Protein AF-A0A930HTD8-F1 (afdb_monomer_lite)

pLDDT: mean 73.46, std 16.41, range [40.69, 95.06]

Sequence (93 aa):
MPKRRRRQPGRYQPKPAPDPDTYGLPPFSIFEGENGLWGVKDSTGRVIEPPEWHRAEQTEAEQREQGITLVQGFAVLSVYPDSWYAIPLPSWD

Foldseek 3Di:
DDDDDDPDPPDPDPDPDPDCPPQVFAFKDWDQDPVRAIFIDGPVRDTPGDRQWDWDDDDPVVVVVQWTWTDDPHKIWIGHGRDIDIDDDPPPD

Structure (mmCIF, N/CA/C/O backbone):
data_AF-A0A930HTD8-F1
#
_entry.id   AF-A0A930HTD8-F1
#
loop_
_atom_site.group_PDB
_atom_site.id
_atom_site.type_symbol
_atom_site.label_atom_id
_atom_site.label_alt_id
_atom_site.label_comp_id
_atom_site.label_asym_id
_atom_site.label_entity_id
_atom_site.label_seq_id
_atom_site.pdbx_PDB_ins_code
_atom_site.Cartn_x
_atom_site.Cartn_y
_atom_site.Cartn_z
_atom_site.occupancy
_atom_site.B_iso_or_equiv
_atom_site.auth_seq_id
_atom_site.auth_comp_id
_atom_site.auth_asym_id
_atom_site.auth_atom_id
_atom_site.pdbx_PDB_model_num
ATOM 1 N N . MET A 1 1 ? -10.302 48.502 -21.904 1.00 48.31 1 MET A N 1
ATOM 2 C CA .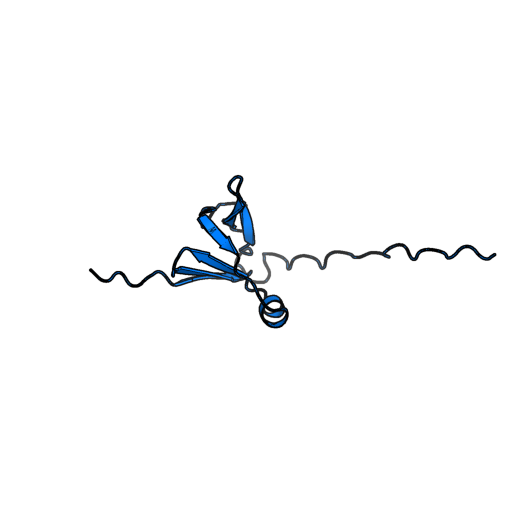 MET A 1 1 ? -9.853 47.499 -20.909 1.00 48.31 1 MET A CA 1
ATOM 3 C C . MET A 1 1 ? -9.255 46.293 -21.631 1.00 48.31 1 MET A C 1
ATOM 5 O O . MET A 1 1 ? -9.962 45.715 -22.452 1.00 48.31 1 MET A O 1
ATOM 9 N N . PRO A 1 2 ? -7.987 45.912 -21.395 1.00 49.16 2 PRO A N 1
ATOM 10 C CA . PRO A 1 2 ? -7.394 44.751 -22.052 1.00 49.16 2 PRO A CA 1
ATOM 11 C C . PRO A 1 2 ? -7.863 43.456 -21.371 1.00 49.16 2 PRO A C 1
ATOM 13 O O . PRO A 1 2 ? -7.737 43.288 -20.158 1.00 49.16 2 PRO A O 1
ATOM 16 N N . LYS A 1 3 ? -8.432 42.533 -22.154 1.00 52.72 3 LYS A N 1
ATOM 17 C CA . LYS A 1 3 ? -8.879 41.217 -21.679 1.00 52.72 3 LYS A CA 1
ATOM 18 C C . LYS A 1 3 ? -7.655 40.383 -21.275 1.00 52.72 3 LYS A C 1
ATOM 20 O O . LYS A 1 3 ? -6.807 40.084 -22.114 1.00 52.72 3 LYS A O 1
ATOM 25 N N . ARG A 1 4 ? -7.560 39.988 -19.998 1.00 60.59 4 ARG A N 1
ATOM 26 C CA . ARG A 1 4 ? -6.544 39.038 -19.509 1.00 60.59 4 ARG A CA 1
ATOM 27 C C . ARG A 1 4 ? -6.701 37.707 -20.254 1.00 60.59 4 ARG A C 1
ATOM 29 O O . ARG A 1 4 ? -7.683 36.995 -20.052 1.00 60.59 4 ARG A O 1
ATOM 36 N N . ARG A 1 5 ? -5.727 37.354 -21.096 1.00 57.19 5 ARG A N 1
ATOM 37 C CA . ARG A 1 5 ? -5.575 35.994 -21.634 1.00 57.19 5 ARG A CA 1
ATOM 38 C C . ARG A 1 5 ? -5.298 35.050 -20.460 1.00 57.19 5 ARG A C 1
ATOM 40 O O . ARG A 1 5 ? -4.219 35.104 -19.873 1.00 57.19 5 ARG A O 1
ATOM 47 N N . ARG A 1 6 ? -6.266 34.203 -20.098 1.00 63.75 6 ARG A N 1
ATOM 48 C CA . ARG A 1 6 ? -6.018 33.064 -19.203 1.00 63.75 6 ARG A CA 1
ATOM 49 C C . ARG A 1 6 ? -4.970 32.174 -19.876 1.00 63.75 6 ARG A C 1
ATOM 51 O O . ARG A 1 6 ? -5.172 31.765 -21.018 1.00 63.75 6 ARG A O 1
ATOM 58 N N . ARG A 1 7 ? -3.848 31.906 -19.200 1.00 52.28 7 ARG A N 1
ATOM 59 C CA . ARG A 1 7 ? -2.913 30.863 -19.636 1.00 52.28 7 ARG A CA 1
ATOM 60 C C . ARG A 1 7 ? -3.680 29.545 -19.549 1.00 52.28 7 ARG A C 1
ATOM 62 O O . ARG A 1 7 ? -4.073 29.149 -18.458 1.00 52.28 7 ARG A O 1
ATOM 69 N N . GLN A 1 8 ? -3.969 28.923 -20.689 1.00 60.75 8 GLN A N 1
ATOM 70 C CA . GLN A 1 8 ? -4.396 27.526 -20.690 1.00 60.75 8 GLN A CA 1
ATOM 71 C C . GLN A 1 8 ? -3.275 26.713 -20.022 1.00 60.75 8 GLN A C 1
ATOM 73 O O . GLN A 1 8 ? -2.110 27.058 -20.253 1.00 60.75 8 GLN A O 1
ATOM 78 N N . PRO A 1 9 ? -3.571 25.695 -19.192 1.00 49.47 9 PRO A N 1
ATOM 79 C CA . PRO A 1 9 ? -2.553 24.794 -18.668 1.00 49.47 9 PRO A CA 1
ATOM 80 C C . PRO A 1 9 ? -1.893 24.107 -19.863 1.00 49.47 9 PRO A C 1
ATOM 82 O O . PRO A 1 9 ? -2.427 23.173 -20.458 1.00 49.47 9 PRO A O 1
ATOM 85 N N . GLY A 1 10 ? -0.778 24.674 -20.310 1.00 46.84 10 GLY A N 1
ATOM 86 C CA . GLY A 1 10 ? -0.042 24.192 -21.457 1.00 46.84 10 GLY A CA 1
ATOM 87 C C . GLY A 1 10 ? 0.576 22.860 -21.088 1.00 46.84 10 GLY A C 1
ATOM 88 O O . GLY A 1 10 ? 1.564 22.836 -20.368 1.00 46.84 10 GLY A O 1
ATOM 89 N N . ARG A 1 11 ? -0.028 21.786 -21.602 1.00 52.94 11 ARG A N 1
ATOM 90 C CA . ARG A 1 11 ? 0.571 20.459 -21.780 1.00 52.94 11 ARG A CA 1
ATOM 91 C C . ARG A 1 11 ? 1.289 19.934 -20.536 1.00 52.94 11 ARG A C 1
ATOM 93 O O . ARG A 1 11 ? 2.497 19.723 -20.559 1.00 52.94 11 ARG A O 1
ATOM 100 N N . TYR A 1 12 ? 0.532 19.629 -19.484 1.00 43.09 12 TYR A N 1
ATOM 101 C CA . TYR A 1 12 ? 0.978 18.534 -18.632 1.00 43.09 12 TYR A CA 1
ATOM 102 C C . TYR A 1 12 ? 0.875 17.255 -19.468 1.00 43.09 12 TYR A C 1
ATOM 104 O O . TYR A 1 12 ? -0.220 16.760 -19.728 1.00 43.09 12 TYR A O 1
ATOM 112 N N . GLN A 1 13 ? 2.009 16.785 -19.979 1.00 54.19 13 GLN A N 1
ATOM 113 C CA . GLN A 1 13 ? 2.143 15.387 -20.354 1.00 54.19 13 GLN A CA 1
ATOM 114 C C . GLN A 1 13 ? 2.382 14.643 -19.041 1.00 54.19 13 GLN A C 1
ATOM 116 O O . GLN A 1 13 ? 3.345 14.986 -18.347 1.00 54.19 13 GLN A O 1
ATOM 121 N N . PRO A 1 14 ? 1.524 13.678 -18.664 1.00 52.84 14 PRO A N 1
ATOM 122 C CA . PRO A 1 14 ? 1.872 12.749 -17.603 1.00 52.84 14 PRO A CA 1
ATOM 123 C C . PRO A 1 14 ? 3.268 12.220 -17.904 1.00 52.84 14 PRO A C 1
ATOM 125 O O . PRO A 1 14 ? 3.539 11.814 -19.039 1.00 52.84 14 PRO A O 1
ATOM 128 N N . LYS A 1 15 ? 4.171 12.286 -16.922 1.00 49.53 15 LYS A N 1
ATOM 129 C CA . LYS A 1 15 ? 5.457 11.599 -17.036 1.00 49.53 15 LYS A CA 1
ATOM 130 C C . LYS A 1 15 ? 5.122 10.151 -17.425 1.00 49.53 15 LYS A C 1
ATOM 132 O O . LYS A 1 15 ? 4.263 9.579 -16.74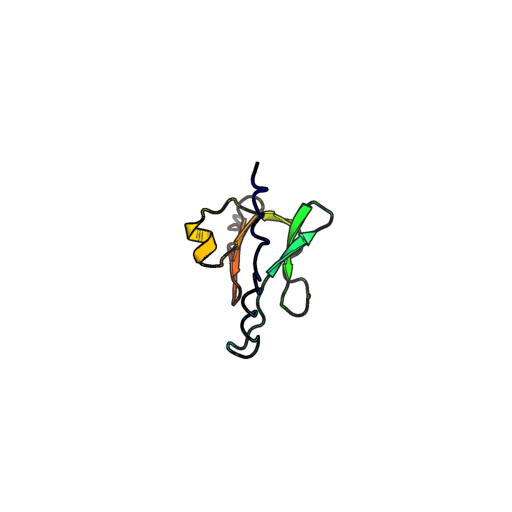8 1.00 49.53 15 LYS A O 1
ATOM 137 N N . PRO A 1 16 ? 5.692 9.597 -18.514 1.00 53.12 16 PRO A N 1
ATOM 138 C CA . PRO A 1 16 ? 5.431 8.214 -18.880 1.00 53.12 16 PRO A CA 1
ATOM 139 C C . PRO A 1 16 ? 5.646 7.360 -17.639 1.00 53.12 16 PRO A C 1
ATOM 141 O O . PRO A 1 16 ? 6.647 7.550 -16.936 1.00 53.12 16 PRO A O 1
ATOM 144 N N . ALA A 1 17 ? 4.681 6.494 -17.331 1.00 54.09 17 ALA A N 1
ATOM 145 C CA . ALA A 1 17 ? 4.916 5.465 -16.336 1.00 54.09 17 ALA A CA 1
ATOM 146 C C . ALA A 1 17 ? 6.226 4.756 -16.728 1.00 54.09 17 ALA A C 1
ATOM 148 O O . ALA A 1 17 ? 6.432 4.531 -17.925 1.00 54.09 17 ALA A O 1
ATOM 149 N N . PRO A 1 18 ? 7.141 4.494 -15.779 1.00 49.66 18 PRO A N 1
ATOM 150 C CA . PRO A 1 18 ? 8.332 3.721 -16.088 1.00 49.66 18 PRO A CA 1
ATOM 151 C C . PRO A 1 18 ? 7.909 2.422 -16.779 1.00 49.66 18 PRO A C 1
ATOM 153 O O . PRO A 1 18 ? 6.941 1.795 -16.344 1.00 49.66 18 PRO A O 1
ATOM 156 N N . ASP A 1 19 ? 8.598 2.055 -17.863 1.00 47.31 19 ASP A N 1
ATOM 157 C CA . ASP A 1 19 ? 8.312 0.811 -18.574 1.00 47.31 19 ASP A CA 1
ATOM 158 C C . ASP A 1 19 ? 8.363 -0.358 -17.576 1.00 47.31 19 ASP A C 1
ATOM 160 O O . ASP A 1 19 ? 9.372 -0.493 -16.867 1.00 47.31 19 ASP A O 1
ATOM 164 N N . PRO A 1 20 ? 7.314 -1.204 -17.511 1.00 52.94 20 PRO A N 1
ATOM 165 C CA . PRO A 1 20 ? 7.212 -2.288 -16.529 1.00 52.94 20 PRO A CA 1
ATOM 166 C C . PRO A 1 20 ? 8.378 -3.285 -16.622 1.00 52.94 20 PRO A C 1
ATOM 168 O O . PRO A 1 20 ? 8.705 -3.959 -15.647 1.00 52.94 20 PRO A O 1
ATOM 171 N N . ASP A 1 21 ? 9.062 -3.313 -17.765 1.00 49.56 21 ASP A N 1
ATOM 172 C CA . ASP A 1 21 ? 10.173 -4.214 -18.055 1.00 49.56 21 ASP A CA 1
ATOM 173 C C . ASP A 1 21 ? 11.542 -3.707 -17.559 1.00 49.56 21 ASP A C 1
ATOM 175 O O . ASP A 1 21 ? 12.514 -4.459 -17.589 1.00 49.56 21 ASP A O 1
ATOM 179 N N . THR A 1 22 ? 11.659 -2.464 -17.065 1.00 51.41 22 THR A N 1
ATOM 180 C CA . THR A 1 22 ? 12.968 -1.909 -16.640 1.00 51.41 22 THR A CA 1
ATOM 181 C C . THR A 1 22 ? 13.440 -2.462 -15.284 1.00 51.41 22 THR A C 1
ATOM 183 O O . THR A 1 22 ? 14.641 -2.485 -15.023 1.00 51.41 22 THR A O 1
ATOM 186 N N . TYR A 1 23 ? 12.524 -2.957 -14.438 1.00 48.50 23 TYR A N 1
ATOM 187 C CA . TYR A 1 23 ? 12.850 -3.528 -13.116 1.00 48.50 23 TYR A CA 1
ATOM 188 C C . TYR A 1 23 ? 12.135 -4.853 -12.795 1.00 48.50 23 TYR A C 1
ATOM 190 O O . TYR A 1 23 ? 12.261 -5.366 -11.687 1.00 48.50 23 TYR A O 1
ATOM 198 N N . GLY A 1 24 ? 11.429 -5.449 -13.761 1.00 40.69 24 GLY A N 1
ATOM 199 C CA . GLY A 1 24 ? 10.962 -6.838 -13.684 1.00 40.69 24 GLY A CA 1
ATOM 200 C C . GLY A 1 24 ? 9.846 -7.141 -12.677 1.00 40.69 24 GLY A C 1
ATOM 201 O O . GLY A 1 24 ? 9.433 -8.296 -12.598 1.00 40.69 24 GLY A O 1
ATOM 202 N N . LEU A 1 25 ? 9.319 -6.151 -11.949 1.00 49.72 25 LEU A N 1
ATOM 203 C CA . LEU A 1 25 ? 8.088 -6.296 -11.176 1.00 49.72 25 LEU A CA 1
ATOM 204 C C . LEU A 1 25 ? 7.090 -5.192 -11.561 1.00 49.72 25 LEU A C 1
ATOM 206 O O . LEU A 1 25 ? 7.410 -4.006 -11.459 1.00 49.72 25 LEU A O 1
ATOM 210 N N . PRO A 1 26 ? 5.893 -5.563 -12.043 1.00 55.12 26 PRO A N 1
ATOM 211 C CA . PRO A 1 26 ? 4.861 -4.600 -12.385 1.00 55.12 26 PRO A CA 1
ATOM 212 C C . PRO A 1 26 ? 4.409 -3.795 -11.162 1.00 55.12 26 PRO A C 1
ATOM 214 O O . PRO A 1 26 ? 4.243 -4.395 -10.100 1.00 55.12 26 PRO A O 1
ATOM 217 N N . PRO A 1 27 ? 4.152 -2.476 -11.286 1.00 72.19 27 PRO A N 1
ATOM 218 C CA . PRO A 1 27 ? 4.023 -1.667 -10.096 1.00 72.19 27 PRO A CA 1
ATOM 219 C C . PRO A 1 27 ? 2.756 -1.976 -9.296 1.00 72.19 27 PRO A C 1
ATOM 221 O O . PRO A 1 27 ? 1.667 -2.065 -9.874 1.00 72.19 27 PRO A O 1
ATOM 224 N N . PHE A 1 28 ? 2.879 -2.094 -7.974 1.00 80.75 28 PHE A N 1
ATOM 225 C CA . PHE A 1 28 ? 1.718 -2.152 -7.092 1.00 80.75 28 PHE A CA 1
ATOM 226 C C . PHE A 1 28 ? 1.048 -0.780 -7.029 1.00 80.75 28 PHE A C 1
ATOM 228 O O . PHE A 1 28 ? 1.695 0.269 -7.028 1.00 80.75 28 PHE A O 1
ATOM 235 N N . SER A 1 29 ? -0.279 -0.783 -7.001 1.00 85.31 29 SER A N 1
ATOM 236 C CA . SER A 1 29 ? -1.073 0.438 -6.887 1.00 85.31 29 SER A CA 1
ATOM 237 C C . SER A 1 29 ? -2.260 0.217 -5.968 1.00 85.31 29 SER A C 1
ATOM 239 O O . SER A 1 29 ? -2.786 -0.893 -5.867 1.00 85.31 29 SER A O 1
ATOM 241 N N . ILE A 1 30 ? -2.696 1.285 -5.304 1.00 88.81 30 ILE A N 1
ATOM 242 C CA . ILE A 1 30 ? -3.901 1.246 -4.481 1.00 88.81 30 ILE A CA 1
ATOM 243 C C . ILE A 1 30 ? -5.143 1.565 -5.316 1.00 88.81 30 ILE A C 1
ATOM 245 O O . ILE A 1 30 ? -5.075 2.295 -6.310 1.00 88.81 30 ILE A O 1
ATOM 249 N N . PHE A 1 31 ? -6.289 1.038 -4.906 1.00 90.44 31 PHE A N 1
ATOM 250 C CA . PHE A 1 31 ? -7.591 1.379 -5.475 1.00 90.44 31 PHE A CA 1
ATOM 251 C C . PHE A 1 31 ? -8.624 1.543 -4.362 1.00 90.44 31 PHE A C 1
ATOM 253 O O . PHE A 1 31 ? -8.526 0.884 -3.331 1.00 90.44 31 PHE A O 1
ATOM 260 N N . GLU A 1 32 ? -9.602 2.416 -4.581 1.00 95.06 32 GLU A N 1
ATOM 261 C CA . GLU A 1 32 ? -10.739 2.597 -3.681 1.00 95.06 32 GLU A CA 1
ATOM 262 C C . GLU A 1 32 ? -11.876 1.660 -4.112 1.00 95.06 32 GLU A C 1
ATOM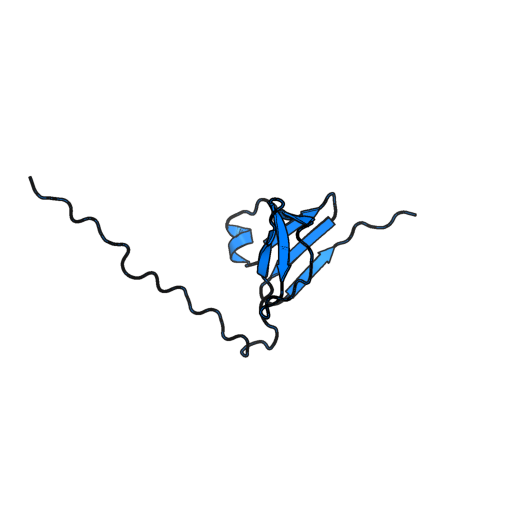 264 O O . GLU A 1 32 ? -12.230 1.603 -5.294 1.00 95.06 32 GLU A O 1
ATOM 269 N N . GLY A 1 33 ? -12.403 0.881 -3.170 1.00 91.31 33 GLY A N 1
ATOM 270 C CA . GLY A 1 33 ? -13.563 0.019 -3.369 1.00 91.31 33 GLY A CA 1
ATOM 271 C C . GLY A 1 33 ? -14.885 0.778 -3.235 1.00 91.31 33 GLY A C 1
ATOM 272 O O . GLY A 1 33 ? -14.934 1.916 -2.779 1.00 91.31 33 GLY A O 1
ATOM 273 N N . GLU A 1 34 ? -15.997 0.118 -3.571 1.00 93.31 34 GLU A N 1
ATOM 274 C CA . GLU A 1 34 ? -17.350 0.696 -3.443 1.00 93.31 34 GLU A CA 1
ATOM 275 C C . GLU A 1 34 ? -17.729 1.051 -1.992 1.00 93.31 34 GLU A C 1
ATOM 277 O O . GLU A 1 34 ? -18.641 1.839 -1.753 1.00 93.31 34 GLU A O 1
ATOM 282 N N . ASN A 1 35 ? -17.013 0.486 -1.018 1.00 86.50 35 ASN A N 1
ATOM 283 C CA . ASN A 1 35 ? -17.155 0.759 0.410 1.00 86.50 35 ASN A CA 1
ATOM 284 C C . ASN A 1 35 ? -16.345 1.981 0.896 1.00 86.50 35 ASN A C 1
ATOM 286 O O . ASN A 1 35 ? -16.385 2.280 2.089 1.00 86.50 35 ASN A O 1
ATOM 290 N N . GLY A 1 36 ? -15.605 2.667 0.015 1.00 90.62 36 GLY A N 1
ATOM 291 C CA . GLY A 1 36 ? -14.736 3.799 0.370 1.00 90.62 36 GLY A CA 1
ATOM 292 C C . GLY A 1 36 ? -13.439 3.403 1.091 1.00 90.62 36 GLY A C 1
ATOM 293 O O . GLY A 1 36 ? -12.732 4.264 1.618 1.00 90.62 36 GLY A O 1
ATOM 294 N N . LEU A 1 37 ? -13.130 2.104 1.149 1.00 93.38 37 LEU A N 1
ATOM 295 C CA . LEU A 1 37 ? -11.878 1.575 1.688 1.00 93.38 37 LEU A CA 1
ATOM 296 C C . LEU A 1 37 ? -10.899 1.251 0.558 1.00 93.38 37 LEU A C 1
ATOM 298 O O . LEU A 1 37 ? -11.274 1.123 -0.607 1.00 93.38 37 LEU A O 1
ATOM 302 N N . TRP A 1 38 ? -9.628 1.115 0.911 1.00 93.38 38 TRP A N 1
ATOM 303 C CA . TRP A 1 38 ? -8.522 0.963 -0.024 1.00 93.38 38 TRP A CA 1
ATOM 304 C C . TRP A 1 38 ? -7.985 -0.461 -0.029 1.00 93.38 38 TRP A C 1
ATOM 306 O O . TRP A 1 38 ? -7.851 -1.083 1.023 1.00 93.38 38 TRP A O 1
ATOM 316 N N . GLY A 1 39 ? -7.680 -0.962 -1.223 1.00 91.25 39 GLY A N 1
ATOM 317 C CA . GLY A 1 39 ? -7.009 -2.241 -1.454 1.00 91.25 39 GLY A CA 1
ATOM 318 C C . GLY A 1 39 ? -5.788 -2.071 -2.355 1.00 91.25 39 GLY A C 1
ATOM 319 O O . GLY A 1 39 ? -5.538 -0.980 -2.874 1.00 91.25 39 GLY A O 1
ATOM 320 N N . VAL A 1 40 ? -5.041 -3.154 -2.567 1.00 90.31 40 VAL A N 1
ATOM 321 C CA . VAL A 1 40 ? -3.837 -3.184 -3.415 1.00 90.31 40 VAL A CA 1
ATOM 322 C C . VAL A 1 40 ? -4.061 -4.102 -4.602 1.00 90.31 40 VAL A C 1
ATOM 324 O O . VAL A 1 40 ? -4.588 -5.207 -4.461 1.00 90.31 40 VAL A O 1
ATOM 327 N N . LYS A 1 41 ? -3.624 -3.665 -5.779 1.00 88.38 41 LYS A N 1
ATOM 328 C CA . LYS A 1 41 ? -3.587 -4.475 -6.997 1.00 88.38 41 LYS A CA 1
ATOM 329 C C . LYS A 1 41 ? -2.212 -4.419 -7.650 1.00 88.38 41 LYS A C 1
ATOM 331 O O . LYS A 1 41 ? -1.500 -3.421 -7.521 1.00 88.38 41 LYS A O 1
ATOM 336 N N . ASP A 1 42 ? -1.865 -5.477 -8.369 1.00 85.94 42 ASP A N 1
ATOM 337 C CA . ASP A 1 42 ? -0.707 -5.468 -9.265 1.00 85.94 42 ASP A CA 1
ATOM 338 C C . ASP A 1 42 ? -1.030 -4.742 -10.589 1.00 85.94 42 ASP A C 1
ATOM 340 O O . ASP A 1 42 ? -2.167 -4.309 -10.825 1.00 85.94 42 ASP A O 1
ATOM 344 N N . SER A 1 43 ? -0.044 -4.602 -11.484 1.00 80.38 43 SER A N 1
ATOM 345 C CA . SER A 1 43 ? -0.275 -3.910 -12.765 1.00 80.38 43 SER A CA 1
ATOM 346 C C . SER A 1 43 ? -1.228 -4.639 -13.712 1.00 80.38 43 SER A C 1
ATOM 348 O O . SER A 1 43 ? -1.756 -4.014 -14.632 1.00 80.38 43 SER A O 1
ATOM 350 N N . THR A 1 44 ? -1.457 -5.942 -13.514 1.00 82.50 44 THR A N 1
ATOM 351 C CA . THR A 1 44 ? -2.411 -6.716 -14.321 1.00 82.50 44 THR A CA 1
ATOM 352 C C . THR A 1 44 ? -3.854 -6.424 -13.910 1.00 82.50 44 THR A C 1
ATOM 354 O O . THR A 1 44 ? -4.793 -6.812 -14.604 1.00 82.50 44 THR A O 1
ATOM 357 N N . GLY A 1 45 ? -4.038 -5.708 -12.796 1.00 83.19 45 GLY A N 1
ATOM 358 C CA . GLY A 1 45 ? -5.335 -5.410 -12.206 1.00 83.19 45 GLY A CA 1
ATOM 359 C C . GLY A 1 45 ? -5.822 -6.493 -11.248 1.00 83.19 45 GLY A C 1
ATOM 360 O O . GLY A 1 45 ? -6.947 -6.390 -10.756 1.00 83.19 45 GLY A O 1
ATOM 361 N N . ARG A 1 46 ? -5.002 -7.510 -10.952 1.00 86.75 46 ARG A N 1
ATOM 362 C CA . ARG A 1 46 ? -5.333 -8.524 -9.952 1.00 86.75 46 ARG A CA 1
ATOM 363 C C . ARG A 1 46 ? -5.255 -7.906 -8.561 1.00 86.75 46 ARG A C 1
ATOM 365 O O . ARG A 1 46 ? -4.253 -7.298 -8.198 1.00 86.75 46 ARG A O 1
ATOM 372 N N . VAL A 1 47 ? -6.306 -8.114 -7.774 1.00 88.75 47 VAL A N 1
ATOM 373 C CA . VAL A 1 47 ? -6.349 -7.718 -6.363 1.00 88.75 47 VAL A CA 1
ATOM 374 C C . VAL A 1 47 ? -5.410 -8.618 -5.557 1.00 88.75 47 VAL A C 1
ATOM 376 O O . VAL A 1 47 ? -5.518 -9.845 -5.614 1.00 88.75 47 VAL A O 1
ATOM 379 N N . ILE A 1 48 ? -4.484 -7.987 -4.840 1.00 89.44 48 ILE A N 1
ATOM 380 C CA . ILE A 1 48 ? -3.539 -8.618 -3.913 1.00 89.44 48 ILE A CA 1
ATOM 381 C C . ILE A 1 48 ? -4.051 -8.467 -2.481 1.00 89.44 48 ILE A C 1
ATOM 383 O O . ILE A 1 48 ? -4.099 -9.451 -1.756 1.00 89.44 48 ILE A O 1
ATOM 387 N N . GLU A 1 49 ? -4.517 -7.265 -2.130 1.00 88.31 49 GLU A N 1
ATOM 388 C CA . GLU A 1 49 ? -5.166 -6.969 -0.850 1.00 88.31 49 GLU A CA 1
ATOM 389 C C . GLU A 1 49 ? -6.563 -6.383 -1.109 1.00 88.31 49 GLU A C 1
ATOM 391 O O . GLU A 1 49 ? -6.685 -5.453 -1.920 1.00 88.31 49 GLU A O 1
ATOM 396 N N . PRO A 1 50 ? -7.624 -6.903 -0.467 1.00 92.94 50 PRO A N 1
ATOM 397 C CA . PRO A 1 50 ? -8.987 -6.411 -0.651 1.00 92.94 50 PRO A CA 1
ATOM 398 C C . PRO A 1 50 ? -9.162 -4.982 -0.102 1.00 92.94 50 PRO A C 1
ATOM 400 O O . PRO A 1 50 ? -8.339 -4.515 0.689 1.00 92.94 50 PRO A O 1
ATOM 403 N N . PRO A 1 51 ? -10.230 -4.261 -0.506 1.00 92.62 51 PRO A N 1
ATOM 404 C CA . PRO A 1 51 ? -10.512 -2.916 -0.020 1.00 92.62 51 PRO A CA 1
ATOM 405 C C . PRO A 1 51 ? -11.037 -2.938 1.422 1.00 92.62 51 PRO A C 1
ATOM 407 O O . PRO A 1 51 ? -12.231 -2.787 1.671 1.00 92.62 51 PRO A O 1
ATOM 410 N N . GLU A 1 52 ? -10.131 -3.153 2.370 1.00 93.75 52 GLU A N 1
ATOM 411 C CA . GLU A 1 52 ? -10.4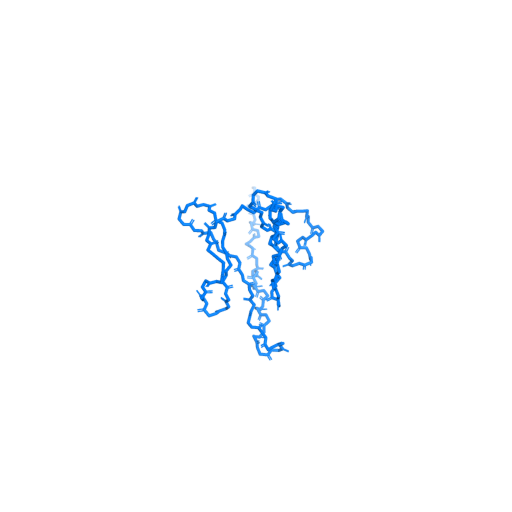09 -3.256 3.811 1.00 93.75 52 GLU A CA 1
ATOM 412 C C . GLU A 1 52 ? -9.599 -2.251 4.643 1.00 93.75 52 GLU A C 1
ATOM 414 O O . GLU A 1 52 ? -9.741 -2.184 5.865 1.00 93.75 52 GLU A O 1
ATOM 419 N N . TRP A 1 53 ? -8.775 -1.434 3.983 1.00 92.06 53 TRP A N 1
ATOM 420 C CA . TRP A 1 53 ? -7.831 -0.543 4.639 1.00 92.06 53 TRP A CA 1
ATOM 421 C C . TRP A 1 53 ? -8.252 0.924 4.549 1.00 92.06 53 TRP A C 1
ATOM 423 O O . TRP A 1 53 ? -8.828 1.381 3.560 1.00 92.06 53 TRP A O 1
ATOM 433 N N . HIS A 1 54 ? -7.897 1.710 5.558 1.00 94.12 54 HIS A N 1
ATOM 434 C CA . HIS A 1 54 ? -7.965 3.166 5.494 1.00 94.12 54 HIS A CA 1
ATOM 435 C C . HIS A 1 54 ? -6.652 3.734 4.968 1.00 94.12 54 HIS A C 1
ATOM 437 O O . HIS A 1 54 ? -5.578 3.240 5.294 1.00 94.12 54 HIS A O 1
ATOM 443 N N . ARG A 1 55 ? -6.713 4.812 4.187 1.00 90.75 55 ARG A N 1
ATOM 444 C CA . ARG A 1 55 ? -5.508 5.534 3.775 1.00 90.75 55 ARG A CA 1
ATOM 445 C C . ARG A 1 55 ? -5.046 6.457 4.900 1.00 90.75 55 ARG A C 1
ATOM 447 O O . ARG A 1 55 ? -5.831 7.278 5.370 1.00 90.75 55 ARG A O 1
ATOM 454 N N . ALA A 1 56 ? -3.787 6.335 5.312 1.00 88.75 56 ALA A N 1
ATOM 455 C CA . ALA A 1 56 ? -3.204 7.246 6.28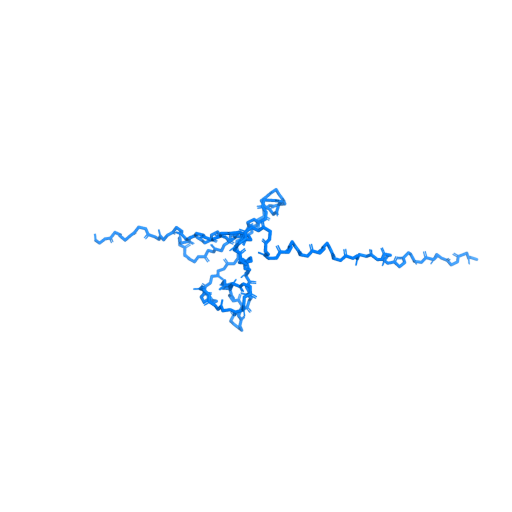8 1.00 88.75 56 ALA A CA 1
ATOM 456 C C . ALA A 1 56 ? -2.935 8.621 5.660 1.00 88.75 56 ALA A C 1
ATOM 458 O O . ALA A 1 56 ? -2.631 8.734 4.468 1.00 88.75 56 ALA A O 1
ATOM 459 N N . GLU A 1 57 ? -3.018 9.673 6.473 1.00 85.81 57 GLU A N 1
ATOM 460 C CA . GLU A 1 57 ? -2.488 10.976 6.082 1.00 85.81 57 GLU A CA 1
ATOM 461 C C . GLU A 1 57 ? -0.964 10.880 5.962 1.00 85.81 57 GLU A C 1
ATOM 463 O O . GLU A 1 57 ? -0.296 10.343 6.842 1.00 85.81 57 GLU A O 1
ATOM 468 N N . GLN A 1 58 ? -0.423 11.388 4.856 1.00 76.12 58 GLN A N 1
ATOM 469 C CA . GLN A 1 58 ? 1.011 11.395 4.586 1.00 76.12 58 GLN A CA 1
ATOM 470 C C . GLN A 1 58 ? 1.460 12.814 4.273 1.00 76.12 58 GLN A C 1
ATOM 472 O O . GLN A 1 58 ? 0.835 13.526 3.476 1.00 76.12 58 GLN A O 1
ATOM 477 N N . THR A 1 59 ? 2.576 13.206 4.867 1.00 78.38 59 THR A N 1
ATOM 478 C CA . THR A 1 59 ? 3.266 14.461 4.585 1.00 78.38 59 THR A CA 1
ATOM 479 C C . THR A 1 59 ? 3.758 14.505 3.135 1.00 78.38 59 THR A C 1
ATOM 481 O O . THR A 1 59 ? 3.966 13.483 2.482 1.00 78.38 59 THR A O 1
ATOM 484 N N . GLU A 1 60 ? 4.005 15.708 2.611 1.00 70.94 60 GLU A N 1
ATOM 485 C CA . GLU A 1 60 ? 4.594 15.865 1.273 1.00 70.94 60 GLU A CA 1
ATOM 486 C C . GLU A 1 60 ? 5.976 15.201 1.147 1.00 70.94 60 GLU A C 1
ATOM 488 O O . GLU A 1 60 ? 6.366 14.804 0.051 1.00 70.94 60 GLU A O 1
ATOM 493 N N . ALA A 1 61 ? 6.725 15.090 2.251 1.00 68.38 61 ALA A N 1
ATOM 494 C CA . ALA A 1 61 ? 8.018 14.413 2.277 1.00 68.38 61 ALA A CA 1
ATOM 495 C C . ALA A 1 61 ? 7.858 12.902 2.047 1.00 68.38 61 ALA A C 1
ATOM 497 O O . ALA A 1 61 ? 8.531 12.353 1.181 1.00 68.38 61 ALA A O 1
ATOM 498 N N . GLU A 1 62 ? 6.905 12.265 2.728 1.00 67.12 62 GLU A N 1
ATOM 499 C CA . GLU A 1 62 ? 6.599 10.834 2.569 1.00 67.12 62 GLU A CA 1
ATOM 500 C C . GLU A 1 62 ? 6.047 10.525 1.170 1.00 67.12 62 GLU A C 1
ATOM 502 O O . GLU A 1 62 ? 6.420 9.532 0.552 1.00 67.12 62 GLU A O 1
ATOM 507 N N . GLN A 1 63 ? 5.237 11.424 0.599 1.00 66.50 63 GLN A N 1
ATOM 508 C CA . GLN A 1 63 ? 4.738 11.270 -0.774 1.00 66.50 63 GLN A CA 1
ATOM 509 C C . GLN A 1 63 ? 5.859 11.298 -1.829 1.00 66.50 63 GLN A C 1
ATOM 511 O O . GLN A 1 63 ? 5.722 10.684 -2.891 1.00 66.50 63 GLN A O 1
ATOM 516 N N . ARG A 1 64 ? 6.982 11.988 -1.568 1.00 65.44 64 ARG A N 1
ATOM 517 C CA . ARG A 1 64 ? 8.147 11.994 -2.478 1.00 65.44 64 ARG A CA 1
ATOM 518 C C . ARG A 1 64 ? 8.879 10.658 -2.509 1.00 65.44 64 ARG A C 1
ATOM 520 O O . ARG A 1 64 ? 9.511 10.360 -3.521 1.00 65.44 64 ARG A O 1
ATOM 527 N N . GLU A 1 65 ? 8.761 9.863 -1.451 1.00 68.25 65 GLU A N 1
ATOM 528 C CA . GLU A 1 65 ? 9.318 8.509 -1.373 1.00 68.25 65 GLU A CA 1
ATOM 529 C C . GLU A 1 65 ? 8.448 7.472 -2.106 1.00 68.25 65 GLU A C 1
ATOM 531 O O . GLU A 1 65 ? 8.784 6.294 -2.130 1.00 68.25 65 GLU A O 1
ATOM 536 N N . GLN A 1 66 ? 7.360 7.909 -2.760 1.00 69.12 66 GLN A N 1
ATOM 537 C CA . GLN A 1 66 ? 6.445 7.101 -3.583 1.00 69.12 66 GLN A CA 1
ATOM 538 C C . GLN A 1 66 ? 5.707 5.978 -2.835 1.00 69.12 66 GLN A C 1
ATOM 540 O O . GLN A 1 66 ? 4.918 5.265 -3.452 1.00 69.12 66 GLN A O 1
ATOM 545 N N . GLY A 1 67 ? 5.915 5.840 -1.526 1.00 77.12 67 GLY A N 1
ATOM 546 C CA . GLY A 1 67 ? 5.190 4.904 -0.677 1.00 77.12 67 GLY A CA 1
ATOM 547 C C . GLY A 1 67 ? 3.833 5.458 -0.251 1.00 77.12 67 GLY A C 1
ATOM 548 O O . GLY A 1 67 ? 3.725 6.626 0.126 1.00 77.12 67 GLY A O 1
ATOM 549 N N . ILE A 1 68 ? 2.798 4.621 -0.269 1.00 86.12 68 ILE A N 1
ATOM 550 C CA . ILE A 1 68 ? 1.483 4.919 0.304 1.00 86.12 68 ILE A CA 1
ATOM 551 C C . ILE A 1 68 ? 1.241 4.018 1.508 1.00 86.12 68 ILE A C 1
ATOM 553 O O . ILE A 1 68 ? 1.357 2.799 1.406 1.00 86.12 68 ILE A O 1
ATOM 557 N N . THR A 1 69 ? 0.866 4.624 2.631 1.00 89.31 69 THR A N 1
ATOM 558 C CA . THR A 1 69 ? 0.557 3.902 3.866 1.00 89.31 69 THR A CA 1
ATOM 559 C C . THR A 1 69 ? -0.946 3.698 4.007 1.00 89.31 69 THR A C 1
ATOM 561 O O . THR A 1 69 ? -1.727 4.657 4.017 1.00 89.31 69 THR A O 1
ATOM 564 N N . LEU A 1 70 ? -1.343 2.439 4.155 1.00 91.25 70 LEU A N 1
ATOM 565 C CA . LEU A 1 70 ? -2.690 2.013 4.500 1.00 91.25 70 LEU A CA 1
ATOM 566 C C . LEU A 1 70 ? -2.702 1.420 5.916 1.00 91.25 70 LEU A C 1
ATOM 568 O O . LEU A 1 70 ? -1.713 0.842 6.367 1.00 91.25 70 LEU A O 1
ATOM 572 N N . VAL A 1 71 ? -3.810 1.584 6.634 1.00 91.75 71 VAL A N 1
ATOM 573 C CA . VAL A 1 71 ? -3.956 1.172 8.034 1.00 91.75 71 VAL A CA 1
ATOM 574 C C . VAL A 1 71 ? -5.293 0.482 8.281 1.00 91.75 71 VAL A C 1
ATOM 576 O O . VAL A 1 71 ? -6.326 0.888 7.749 1.00 91.75 71 VAL A O 1
ATOM 579 N N . GLN A 1 72 ? -5.279 -0.548 9.122 1.00 90.88 72 GLN A N 1
ATOM 580 C CA . GLN A 1 72 ? -6.476 -1.253 9.580 1.00 90.88 72 GLN A CA 1
ATOM 581 C C . GLN A 1 72 ? -6.280 -1.632 11.053 1.00 90.88 72 GLN A C 1
ATOM 583 O O . GLN A 1 72 ? -5.493 -2.517 11.390 1.00 90.88 72 GLN A O 1
ATOM 588 N N . GLY A 1 73 ? -6.950 -0.922 11.964 1.00 87.56 73 GLY A N 1
ATOM 589 C CA . GLY A 1 73 ? -6.673 -1.045 13.398 1.00 87.56 73 GLY A CA 1
ATOM 590 C C . GLY A 1 73 ? -5.220 -0.668 13.714 1.00 87.56 73 GLY A C 1
ATOM 591 O O . GLY A 1 73 ? -4.841 0.490 13.572 1.00 87.56 73 GLY A O 1
ATOM 592 N N . PHE A 1 74 ? -4.414 -1.650 14.121 1.00 85.44 74 PHE A N 1
ATOM 593 C CA . PHE A 1 74 ? -2.975 -1.494 14.378 1.00 85.44 74 PHE A CA 1
ATOM 594 C C . PHE A 1 74 ? -2.087 -2.087 13.269 1.00 85.44 74 PHE A C 1
ATOM 596 O O . PHE A 1 74 ? -0.864 -2.035 13.381 1.00 85.44 74 PHE A O 1
ATOM 603 N N . ALA A 1 75 ? -2.678 -2.684 12.230 1.00 86.19 75 ALA A N 1
ATOM 604 C CA . ALA A 1 75 ? -1.934 -3.191 11.085 1.00 86.19 75 ALA A CA 1
ATOM 605 C C . ALA A 1 75 ? -1.561 -2.039 10.146 1.00 86.19 75 ALA A C 1
ATOM 607 O O . ALA A 1 75 ? -2.362 -1.125 9.920 1.00 86.19 75 ALA A O 1
ATOM 608 N N . VAL A 1 76 ? -0.356 -2.115 9.582 1.00 87.81 76 VAL A N 1
ATOM 609 C CA . VAL A 1 76 ? 0.169 -1.133 8.628 1.00 87.81 76 VAL A CA 1
ATOM 610 C C . VAL A 1 76 ? 0.571 -1.850 7.348 1.00 87.81 76 VAL A C 1
ATOM 612 O O . VAL A 1 76 ? 1.303 -2.838 7.394 1.00 87.81 76 VAL A O 1
ATOM 615 N N . LEU A 1 77 ? 0.112 -1.330 6.215 1.00 87.12 77 LEU A N 1
ATOM 616 C CA . LEU A 1 77 ? 0.437 -1.805 4.878 1.00 87.12 77 LEU A CA 1
ATOM 617 C C . LEU A 1 77 ? 1.104 -0.671 4.100 1.00 87.12 77 LEU A C 1
ATOM 619 O O . LEU A 1 77 ? 0.466 0.331 3.775 1.00 87.12 77 LEU A O 1
ATOM 623 N N . SER A 1 78 ? 2.391 -0.832 3.807 1.00 86.75 78 SER A N 1
ATOM 624 C CA . SER A 1 78 ? 3.148 0.109 2.985 1.00 86.75 78 SER A CA 1
ATOM 625 C C . SER A 1 78 ? 3.201 -0.392 1.549 1.00 86.75 78 SER A C 1
ATOM 627 O O . SER A 1 78 ? 3.634 -1.517 1.289 1.00 86.75 78 SER A O 1
ATOM 629 N N . VAL A 1 79 ? 2.767 0.450 0.615 1.00 84.00 79 VAL A N 1
ATOM 630 C CA . VAL A 1 79 ? 2.667 0.132 -0.811 1.00 84.00 79 VAL A CA 1
ATOM 631 C C . VAL A 1 79 ? 3.594 1.050 -1.590 1.00 84.00 79 VAL A C 1
ATOM 633 O O . VAL A 1 79 ? 3.377 2.258 -1.633 1.00 84.00 79 VAL A O 1
ATOM 636 N N . TYR A 1 80 ? 4.604 0.477 -2.224 1.00 82.31 80 TYR A N 1
ATOM 637 C CA . TYR A 1 80 ? 5.521 1.145 -3.140 1.00 82.31 80 TYR A CA 1
ATOM 638 C C . TYR A 1 80 ? 5.265 0.635 -4.560 1.00 82.31 80 TYR A C 1
ATOM 640 O O . TYR A 1 80 ? 4.651 -0.419 -4.738 1.00 82.31 80 TYR A O 1
ATOM 648 N N . PRO A 1 81 ? 5.736 1.340 -5.599 1.00 76.19 81 PRO A N 1
ATOM 649 C CA . PRO A 1 81 ? 5.630 0.832 -6.956 1.00 76.19 81 PRO A CA 1
ATOM 650 C C . PRO A 1 81 ? 6.285 -0.547 -7.086 1.00 76.19 81 PRO A C 1
ATOM 652 O O . PRO A 1 81 ? 5.670 -1.465 -7.592 1.00 76.19 81 PRO A O 1
ATOM 655 N N . ASP A 1 82 ? 7.492 -0.744 -6.576 1.00 74.94 82 ASP A N 1
ATOM 656 C CA . ASP A 1 82 ? 8.261 -1.981 -6.760 1.00 74.94 82 ASP A CA 1
ATOM 657 C C . ASP A 1 82 ? 7.992 -3.072 -5.709 1.00 74.94 82 ASP A C 1
ATOM 659 O O . ASP A 1 82 ? 8.405 -4.220 -5.886 1.00 74.94 82 ASP A O 1
ATOM 663 N N . SER A 1 83 ? 7.319 -2.737 -4.610 1.00 74.62 83 SER A N 1
ATOM 664 C CA . SER A 1 83 ? 7.166 -3.626 -3.462 1.00 74.62 83 SER A CA 1
ATOM 665 C C . SER A 1 83 ? 5.962 -3.255 -2.603 1.00 74.62 83 SER A C 1
ATOM 667 O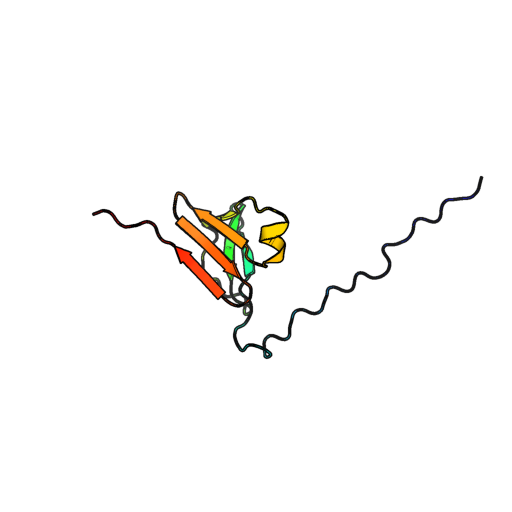 O . SER A 1 83 ? 5.501 -2.120 -2.587 1.00 74.62 83 SER A O 1
ATOM 669 N N . TRP A 1 84 ? 5.454 -4.208 -1.835 1.00 76.62 84 TRP A N 1
ATOM 670 C CA . TRP A 1 84 ? 4.541 -3.920 -0.736 1.00 76.62 84 TRP A CA 1
ATOM 671 C C . TRP A 1 84 ? 4.908 -4.802 0.448 1.00 76.62 84 TRP A C 1
ATOM 673 O O . TRP A 1 84 ? 5.412 -5.915 0.275 1.00 76.62 84 TRP A O 1
ATOM 683 N N . TYR A 1 85 ? 4.672 -4.304 1.654 1.00 79.81 85 TYR A N 1
ATOM 684 C CA . TYR A 1 85 ? 4.812 -5.105 2.860 1.00 79.81 85 TYR A CA 1
ATOM 685 C C . TYR A 1 85 ? 3.742 -4.724 3.875 1.00 79.81 85 TYR A C 1
ATOM 687 O O . TYR A 1 85 ? 3.456 -3.547 4.101 1.00 79.81 85 TYR A O 1
ATOM 695 N N . ALA A 1 86 ? 3.165 -5.745 4.501 1.00 78.19 86 ALA A N 1
ATOM 696 C CA . ALA A 1 86 ? 2.295 -5.592 5.653 1.00 78.19 86 ALA A CA 1
ATOM 697 C C . ALA A 1 86 ? 3.086 -5.923 6.919 1.00 78.19 86 ALA A C 1
ATOM 699 O O . ALA A 1 86 ? 3.792 -6.932 6.975 1.00 78.19 86 ALA A O 1
ATOM 700 N N . ILE A 1 87 ? 2.949 -5.088 7.943 1.00 78.25 87 ILE A N 1
ATOM 701 C CA . ILE A 1 87 ? 3.354 -5.422 9.306 1.00 78.25 87 ILE A CA 1
ATOM 702 C C . ILE A 1 87 ? 2.071 -5.853 10.024 1.00 78.25 87 ILE A C 1
ATOM 704 O O . ILE A 1 87 ? 1.283 -4.988 10.426 1.00 78.25 87 ILE A O 1
ATOM 708 N N . PRO A 1 88 ? 1.800 -7.170 10.124 1.00 66.38 88 PRO A N 1
ATOM 709 C CA . PRO A 1 88 ? 0.617 -7.653 10.814 1.00 66.38 88 PRO A CA 1
ATOM 710 C C . PRO A 1 88 ? 0.745 -7.413 12.319 1.00 66.38 88 PRO A C 1
ATOM 712 O O . PRO A 1 88 ? 1.843 -7.327 12.874 1.00 66.38 88 PRO A O 1
ATOM 715 N N . LEU A 1 89 ? -0.405 -7.336 12.984 1.00 59.75 89 LEU A N 1
ATOM 716 C CA . LEU A 1 89 ? -0.477 -7.342 14.438 1.00 59.75 89 LEU A CA 1
ATOM 717 C C . LEU A 1 89 ? 0.271 -8.563 15.005 1.00 59.75 89 LEU A C 1
ATOM 719 O O . LEU A 1 89 ? 0.059 -9.670 14.506 1.00 59.75 89 LEU A O 1
ATOM 723 N N . PRO A 1 90 ? 1.100 -8.409 16.057 1.00 57.56 90 PRO A N 1
ATOM 724 C CA . PRO A 1 90 ? 1.559 -9.564 16.814 1.00 57.56 90 PRO A CA 1
ATOM 725 C C . PRO A 1 90 ? 0.336 -10.312 17.355 1.00 57.56 90 PRO A C 1
ATOM 727 O O . PRO A 1 90 ? -0.490 -9.732 18.063 1.00 57.56 90 PRO A O 1
ATOM 730 N N . SER A 1 91 ? 0.204 -11.589 16.998 1.00 54.88 91 SER A N 1
ATOM 731 C CA . SER A 1 91 ? -0.768 -12.489 17.611 1.00 54.88 91 SER A CA 1
ATOM 732 C C . SER A 1 91 ? -0.282 -12.798 19.025 1.00 54.88 91 SER A C 1
ATOM 734 O O . SER A 1 91 ? 0.598 -13.636 19.219 1.00 54.88 91 SER A O 1
ATOM 736 N N . TRP A 1 92 ? -0.789 -12.060 20.008 1.00 60.91 92 TRP A N 1
ATOM 737 C CA . TRP A 1 92 ? -0.670 -12.466 21.402 1.00 60.91 92 TRP A CA 1
ATOM 738 C C . TRP A 1 92 ? -1.782 -13.491 21.647 1.00 60.91 92 TRP A C 1
ATOM 740 O O . TRP A 1 92 ? -2.940 -13.097 21.786 1.00 60.91 92 TRP A O 1
ATOM 750 N N . ASP A 1 93 ? -1.426 -14.777 21.592 1.00 56.56 93 ASP A N 1
ATOM 751 C CA . ASP A 1 93 ? -2.258 -15.879 22.101 1.00 56.56 93 ASP A CA 1
ATOM 752 C C . ASP A 1 93 ? -2.339 -15.846 23.637 1.00 56.56 93 ASP A C 1
ATOM 754 O O . ASP A 1 93 ? -1.309 -15.523 24.284 1.00 56.56 93 ASP A O 1
#

Secondary structure (DSSP, 8-state):
------------PPPPPPPGGGSSSPPPEEEE-TTS-EEEE-TT--EEEEEEEEEPP--HHHHHTT-EEEEETTEEEEE-SS-EEEEPPP---

Radius of gyration: 18.34 Å; chains: 1; bounding box: 30×63×44 Å